Protein AF-A0A3D2SJH2-F1 (afdb_monomer_lite)

Foldseek 3Di:
DDPVVVVVVVVVVVLVVQLVVLVCCVDPVSLVVVVVVVVCVDPVVVVVVLVVVCVVPDPVCVVVSVVCVVVVVVVVV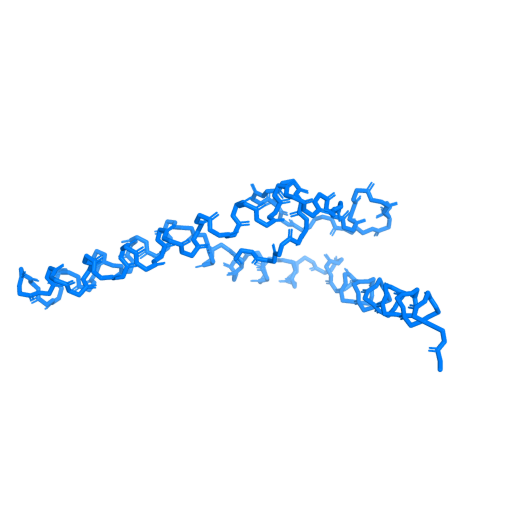VQVVQQVVVVAADSCVVDVSGDDRDDDPDGHPPPDD

pLDDT: mean 89.48, std 4.66, range [62.78, 96.5]

Organism: NCBI:txid108980

Radius of gyration: 18.56 Å; chains: 1; bounding box: 50×24×50 Å

Structure (mmCIF, N/CA/C/O backbone):
data_AF-A0A3D2SJH2-F1
#
_entry.id   AF-A0A3D2SJH2-F1
#
loop_
_atom_site.group_PDB
_atom_site.id
_atom_site.type_symbol
_atom_site.label_atom_id
_atom_site.label_alt_id
_atom_site.label_comp_id
_atom_site.label_asym_id
_atom_site.label_entity_id
_atom_site.label_seq_id
_atom_site.pdbx_PDB_ins_code
_atom_site.Cartn_x
_atom_site.Cartn_y
_atom_site.Cartn_z
_atom_site.occupancy
_atom_site.B_iso_or_equiv
_atom_site.auth_seq_id
_atom_site.auth_comp_id
_atom_site.auth_asym_id
_atom_site.auth_atom_id
_atom_site.pdbx_PDB_model_num
ATOM 1 N N . MET A 1 1 ? 30.472 -8.831 -6.753 1.00 62.78 1 MET A N 1
ATOM 2 C CA . MET A 1 1 ? 29.409 -8.397 -7.692 1.00 62.78 1 MET A CA 1
ATOM 3 C C . MET A 1 1 ? 29.174 -6.905 -7.479 1.00 62.78 1 MET A C 1
ATOM 5 O O . MET A 1 1 ? 28.999 -6.509 -6.337 1.00 62.78 1 MET A O 1
ATOM 9 N N . ASN A 1 2 ? 29.255 -6.065 -8.517 1.00 86.94 2 ASN A N 1
ATOM 10 C CA . ASN A 1 2 ? 29.074 -4.613 -8.370 1.00 86.94 2 ASN A CA 1
ATOM 11 C C . ASN A 1 2 ? 27.621 -4.308 -7.952 1.00 86.94 2 ASN A C 1
ATOM 13 O O . ASN A 1 2 ? 26.692 -4.788 -8.604 1.00 86.94 2 ASN A O 1
ATOM 17 N N . PHE A 1 3 ? 27.420 -3.521 -6.890 1.00 89.31 3 PHE A N 1
ATOM 18 C CA . PHE A 1 3 ? 26.096 -3.140 -6.375 1.00 89.31 3 PHE A CA 1
ATOM 19 C C . PHE A 1 3 ? 25.172 -2.576 -7.462 1.00 89.31 3 PHE A C 1
ATOM 21 O O . PHE A 1 3 ? 23.973 -2.858 -7.468 1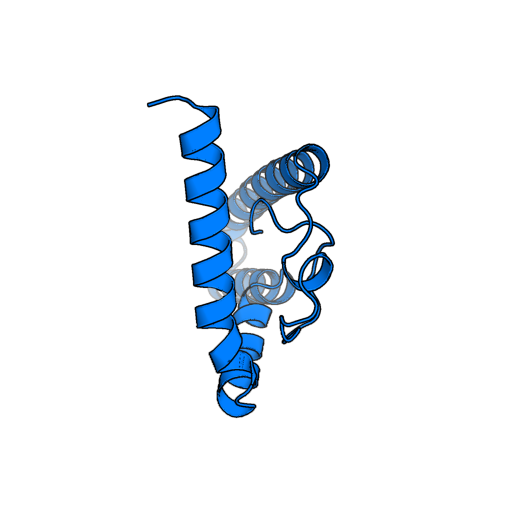.00 89.31 3 PHE A O 1
ATOM 28 N N . LYS A 1 4 ? 25.730 -1.838 -8.431 1.00 89.69 4 LYS A N 1
ATOM 29 C CA . LYS A 1 4 ? 24.973 -1.320 -9.580 1.00 89.69 4 LYS A CA 1
ATOM 30 C C . LYS A 1 4 ? 24.369 -2.444 -10.427 1.00 89.69 4 LYS A C 1
ATOM 32 O O . LYS A 1 4 ? 23.187 -2.397 -10.751 1.00 89.69 4 LYS A O 1
ATOM 37 N N . ASN A 1 5 ? 25.146 -3.487 -10.714 1.00 92.94 5 ASN A N 1
ATOM 38 C CA . ASN A 1 5 ? 24.692 -4.625 -11.517 1.00 92.94 5 ASN A CA 1
ATOM 39 C C . ASN A 1 5 ? 23.646 -5.456 -10.768 1.00 92.94 5 ASN A C 1
ATOM 41 O O . ASN A 1 5 ? 22.690 -5.928 -11.377 1.00 92.94 5 ASN A O 1
ATOM 45 N N . ALA A 1 6 ? 23.802 -5.609 -9.450 1.00 92.38 6 ALA A N 1
ATOM 46 C CA . ALA A 1 6 ? 22.810 -6.283 -8.617 1.00 92.38 6 ALA A CA 1
ATOM 47 C C . ALA A 1 6 ? 21.464 -5.541 -8.645 1.00 92.38 6 ALA A C 1
ATOM 49 O O . ALA A 1 6 ? 20.430 -6.155 -8.894 1.00 92.38 6 ALA A O 1
ATOM 50 N N . LYS A 1 7 ? 21.489 -4.211 -8.474 1.00 91.38 7 LYS A N 1
ATOM 51 C CA . LYS A 1 7 ? 20.289 -3.367 -8.525 1.00 91.38 7 LYS A CA 1
ATOM 52 C C . LYS A 1 7 ? 19.555 -3.492 -9.861 1.00 91.38 7 LYS A C 1
ATOM 54 O O . LYS A 1 7 ? 18.345 -3.682 -9.859 1.00 91.38 7 LYS A O 1
ATOM 59 N N . ILE A 1 8 ? 20.277 -3.400 -10.979 1.00 92.12 8 ILE A N 1
ATOM 60 C CA . ILE A 1 8 ? 19.682 -3.519 -12.319 1.00 92.12 8 ILE A CA 1
ATOM 61 C C . ILE A 1 8 ? 19.020 -4.889 -12.484 1.00 92.12 8 ILE A C 1
ATOM 63 O O . ILE A 1 8 ? 17.846 -4.958 -12.823 1.00 92.12 8 ILE A O 1
ATOM 67 N N . ARG A 1 9 ? 19.725 -5.975 -12.137 1.00 93.31 9 ARG A N 1
ATOM 68 C CA . ARG A 1 9 ? 19.177 -7.336 -12.253 1.00 93.31 9 ARG A CA 1
ATOM 69 C C . ARG A 1 9 ? 17.910 -7.549 -11.428 1.00 93.31 9 ARG A C 1
ATOM 71 O O . ARG A 1 9 ? 16.999 -8.223 -11.896 1.00 93.31 9 ARG A O 1
ATOM 78 N N . ILE A 1 10 ? 17.851 -6.995 -10.217 1.00 92.81 10 ILE A N 1
ATOM 79 C CA . ILE A 1 10 ? 16.663 -7.097 -9.359 1.00 92.81 10 ILE A CA 1
ATOM 80 C C . ILE A 1 10 ? 15.485 -6.339 -9.980 1.00 92.81 10 ILE A C 1
ATOM 82 O O . ILE A 1 10 ? 14.380 -6.871 -10.016 1.00 92.81 10 ILE A O 1
ATOM 86 N N . LEU A 1 11 ? 15.714 -5.128 -10.499 1.00 91.50 11 LEU A N 1
ATOM 87 C CA . LEU A 1 11 ? 14.668 -4.340 -11.159 1.00 91.50 11 LEU A CA 1
ATOM 88 C C . LEU A 1 11 ? 14.164 -5.012 -12.443 1.00 91.50 11 LEU A C 1
ATOM 90 O O . LEU A 1 11 ? 12.959 -5.028 -12.683 1.00 91.50 11 LEU A O 1
ATOM 94 N N . ASP A 1 12 ? 15.061 -5.609 -13.227 1.00 91.81 12 ASP A N 1
ATOM 95 C CA . ASP A 1 12 ? 14.689 -6.361 -14.428 1.00 91.81 12 ASP A CA 1
ATOM 96 C C . ASP A 1 12 ? 13.871 -7.609 -14.084 1.00 91.81 12 ASP A C 1
ATOM 98 O O . ASP A 1 12 ? 12.918 -7.941 -14.789 1.00 91.81 12 ASP A O 1
ATOM 102 N N . LEU A 1 13 ? 14.229 -8.312 -13.006 1.00 93.94 13 LEU A N 1
ATOM 103 C CA . LEU A 1 13 ? 13.479 -9.475 -12.539 1.00 93.94 13 LEU A CA 1
ATOM 104 C C . LEU A 1 13 ? 12.080 -9.077 -12.050 1.00 93.94 13 LEU A C 1
ATOM 106 O O . LEU A 1 13 ? 11.106 -9.733 -12.416 1.00 93.94 13 LEU A O 1
ATOM 110 N N . ASP A 1 14 ? 11.979 -7.986 -11.286 1.00 92.81 14 ASP A N 1
ATOM 111 C CA . ASP A 1 14 ? 10.705 -7.419 -10.827 1.00 92.81 14 ASP A CA 1
ATOM 112 C C . ASP A 1 14 ? 9.810 -7.031 -12.015 1.00 92.81 14 ASP A C 1
ATOM 114 O O . ASP A 1 14 ? 8.636 -7.402 -12.066 1.00 92.81 14 ASP A O 1
ATOM 118 N N . LEU A 1 15 ? 10.376 -6.374 -13.035 1.00 91.50 15 LEU A N 1
ATOM 119 C CA . LEU A 1 15 ? 9.647 -6.023 -14.254 1.00 91.50 15 LEU A CA 1
ATOM 120 C C . LEU A 1 15 ? 9.183 -7.264 -15.031 1.00 91.50 15 LEU A C 1
ATOM 122 O O . LEU A 1 15 ? 8.024 -7.329 -15.440 1.00 91.50 15 LEU A O 1
ATOM 126 N N . LYS A 1 16 ? 10.054 -8.262 -15.223 1.00 93.38 16 LYS A N 1
ATOM 127 C CA . LYS A 1 16 ? 9.695 -9.512 -15.915 1.00 93.38 16 LYS A CA 1
ATOM 128 C C . LYS A 1 16 ? 8.571 -10.252 -15.196 1.00 93.38 16 LYS A C 1
ATOM 130 O O . LYS A 1 16 ? 7.622 -10.686 -15.846 1.00 93.38 16 LYS A O 1
ATOM 135 N N . GLY A 1 17 ? 8.654 -10.356 -13.869 1.00 93.69 17 GLY A N 1
ATOM 136 C CA . GLY A 1 17 ? 7.595 -10.940 -13.048 1.00 93.69 17 GLY A CA 1
ATOM 137 C C . GLY A 1 17 ? 6.285 -10.162 -13.170 1.00 93.69 17 GLY A C 1
ATOM 138 O O . GLY A 1 17 ? 5.232 -10.764 -13.381 1.00 93.69 17 GLY A O 1
ATOM 139 N N . CYS A 1 18 ? 6.351 -8.828 -13.125 1.00 93.06 18 CYS A N 1
ATOM 140 C CA . CYS A 1 18 ? 5.189 -7.960 -13.302 1.00 93.06 18 CYS A CA 1
ATOM 141 C C . CYS A 1 18 ? 4.505 -8.180 -14.658 1.00 93.06 18 CYS A C 1
ATOM 143 O O . CYS A 1 18 ? 3.292 -8.367 -14.691 1.00 93.06 18 CYS A O 1
ATOM 145 N N . LEU A 1 19 ? 5.261 -8.215 -15.759 1.00 92.88 19 LEU A N 1
ATOM 146 C CA . LEU A 1 19 ? 4.712 -8.442 -17.100 1.00 92.88 19 LEU A CA 1
ATOM 147 C C . LEU A 1 19 ? 4.093 -9.837 -17.241 1.00 92.88 19 LEU A C 1
ATOM 149 O O . LEU A 1 19 ? 2.990 -9.966 -17.770 1.00 92.88 19 LEU A O 1
ATOM 153 N N . TYR A 1 20 ? 4.769 -10.867 -16.727 1.00 94.19 20 TYR A N 1
ATOM 154 C CA . TYR A 1 20 ? 4.259 -12.237 -16.752 1.00 94.19 20 TYR A CA 1
ATOM 155 C C . TYR A 1 20 ? 2.928 -12.362 -16.001 1.00 94.19 20 TYR A C 1
ATOM 157 O O . TYR A 1 20 ? 1.960 -12.896 -16.536 1.00 94.19 20 TYR A O 1
ATOM 165 N N . LEU A 1 21 ? 2.849 -11.819 -14.783 1.00 92.62 21 LEU A N 1
ATOM 166 C CA . LEU A 1 21 ? 1.619 -11.862 -13.992 1.00 92.62 21 LEU A CA 1
ATOM 167 C C . LEU A 1 21 ? 0.521 -10.965 -14.578 1.00 92.62 21 LEU A C 1
ATOM 169 O O . LEU A 1 21 ? -0.653 -11.329 -14.552 1.00 92.62 21 LEU A O 1
ATOM 173 N N . ASN A 1 22 ? 0.884 -9.812 -15.143 1.00 93.31 22 ASN A N 1
ATOM 174 C CA . ASN A 1 22 ? -0.079 -8.907 -15.763 1.00 93.31 22 ASN A CA 1
ATOM 175 C C . ASN A 1 22 ? -0.726 -9.506 -17.019 1.00 93.31 22 ASN A C 1
ATOM 177 O O . ASN A 1 22 ? -1.858 -9.150 -17.331 1.00 93.31 22 ASN A O 1
ATOM 181 N N . HIS A 1 23 ? -0.080 -10.469 -17.683 1.00 90.81 23 HIS A N 1
ATOM 182 C CA . HIS A 1 23 ? -0.688 -11.181 -18.804 1.00 90.81 23 HIS A CA 1
ATOM 183 C C . HIS A 1 23 ? -2.028 -11.840 -18.424 1.00 90.81 23 HIS A C 1
ATOM 185 O O . HIS A 1 23 ? -2.985 -11.803 -19.199 1.00 90.81 23 HIS A O 1
ATOM 191 N N . PHE A 1 24 ? -2.153 -12.359 -17.197 1.00 89.88 24 PHE A N 1
ATOM 192 C CA . PHE A 1 24 ? -3.408 -12.946 -16.715 1.00 89.88 24 PHE A CA 1
ATOM 193 C C . PHE A 1 24 ? -4.537 -11.916 -16.560 1.00 89.88 24 PHE A C 1
ATOM 195 O O . PHE A 1 24 ? -5.711 -12.283 -16.640 1.00 89.88 24 PHE A O 1
ATOM 202 N N . SER A 1 25 ? -4.210 -10.629 -16.409 1.00 89.00 25 SER A N 1
ATOM 203 C CA . SER A 1 25 ? -5.189 -9.539 -16.312 1.00 89.00 25 SER A CA 1
ATOM 204 C C . SER A 1 25 ? -5.954 -9.287 -17.615 1.00 89.00 25 SER A C 1
ATOM 206 O O . SER A 1 25 ? -6.982 -8.616 -17.581 1.00 89.00 25 SER A O 1
ATOM 208 N N . HIS A 1 26 ? -5.516 -9.841 -18.753 1.00 88.94 26 HIS A N 1
ATOM 209 C CA . HIS A 1 26 ? -6.311 -9.822 -19.987 1.00 88.94 26 HIS A CA 1
ATOM 210 C C . HIS A 1 26 ? -7.593 -10.660 -19.875 1.00 88.94 26 HIS A C 1
ATOM 212 O O . HIS A 1 26 ? -8.574 -10.395 -20.572 1.00 88.94 26 HIS A O 1
ATOM 218 N N . SER A 1 27 ? -7.618 -11.662 -18.990 1.00 92.62 27 SER A N 1
ATOM 219 C CA . SER A 1 27 ? -8.829 -12.429 -18.715 1.00 92.62 27 SER A CA 1
ATOM 220 C C . SER A 1 27 ? -9.729 -11.670 -17.748 1.00 92.62 27 SER A C 1
ATOM 222 O O . SER A 1 27 ? -9.393 -11.478 -16.579 1.00 92.62 27 SER A O 1
ATOM 224 N N . GLN A 1 28 ? -10.931 -11.315 -18.211 1.00 89.38 28 GLN A N 1
ATOM 225 C CA . GLN A 1 28 ? -11.911 -10.589 -17.401 1.00 89.38 28 GLN A CA 1
ATOM 226 C C . GLN A 1 28 ? -12.237 -11.311 -16.089 1.00 89.38 28 GLN A C 1
ATOM 228 O O . GLN A 1 28 ? -12.347 -10.670 -15.050 1.00 89.38 28 GLN A O 1
ATOM 233 N N . ARG A 1 29 ? -12.347 -12.645 -16.089 1.00 92.56 29 ARG A N 1
ATOM 234 C CA . ARG A 1 29 ? -12.645 -13.410 -14.863 1.00 92.56 29 ARG A CA 1
ATOM 235 C C . ARG A 1 29 ? -11.546 -13.255 -13.813 1.00 92.56 29 ARG A C 1
ATOM 237 O O . ARG A 1 29 ? -11.845 -13.043 -12.642 1.00 92.56 29 ARG A O 1
ATOM 244 N N . ILE A 1 30 ? -10.289 -13.323 -14.248 1.00 91.56 30 ILE A N 1
ATOM 245 C CA . ILE A 1 30 ? -9.125 -13.186 -13.370 1.00 91.56 30 ILE A CA 1
ATOM 246 C C . ILE A 1 30 ? -9.041 -11.751 -12.840 1.00 91.56 30 ILE A C 1
ATOM 248 O O . ILE A 1 30 ? -8.891 -11.550 -11.635 1.00 91.56 30 ILE A O 1
ATOM 252 N N . ALA A 1 31 ? -9.224 -10.757 -13.712 1.00 89.69 31 ALA A N 1
ATOM 253 C CA . ALA A 1 31 ? -9.225 -9.349 -13.326 1.00 89.69 31 ALA A CA 1
ATOM 254 C C . ALA A 1 31 ? -10.307 -9.033 -12.275 1.00 89.69 31 ALA A C 1
ATOM 256 O O . ALA A 1 31 ? -10.011 -8.391 -11.269 1.00 89.69 31 ALA A O 1
ATOM 257 N N . HIS A 1 32 ? -11.538 -9.526 -12.456 1.00 90.50 32 HIS A N 1
ATOM 258 C CA . HIS A 1 32 ? -12.624 -9.323 -11.489 1.00 90.50 32 HIS A CA 1
ATOM 259 C C . HIS A 1 32 ? -12.356 -10.012 -10.148 1.00 90.50 32 HIS A C 1
ATOM 261 O O . HIS A 1 32 ? -12.593 -9.413 -9.100 1.00 90.50 32 HIS A O 1
ATOM 267 N N . PHE A 1 33 ? -11.832 -11.239 -10.168 1.00 92.31 33 PHE A N 1
ATOM 268 C CA . PHE A 1 33 ? -11.466 -11.964 -8.951 1.00 92.31 33 PHE A CA 1
ATOM 269 C C . PHE A 1 33 ? -10.435 -11.187 -8.121 1.00 92.31 33 PHE A C 1
ATOM 271 O O . PHE A 1 33 ? -10.677 -10.892 -6.949 1.00 92.31 33 PHE A O 1
ATOM 278 N N . PHE A 1 34 ? -9.327 -10.772 -8.743 1.00 91.31 34 PHE A N 1
ATOM 279 C CA . PHE A 1 34 ? -8.300 -9.998 -8.046 1.00 91.31 34 PHE A CA 1
ATOM 280 C C . PHE A 1 34 ? -8.785 -8.608 -7.638 1.00 91.31 34 PHE A C 1
ATOM 282 O O . PHE A 1 34 ? -8.425 -8.151 -6.561 1.00 91.31 34 PHE A O 1
ATOM 289 N N . LYS A 1 35 ? -9.655 -7.965 -8.423 1.00 90.12 35 LYS A N 1
ATOM 290 C CA . LYS A 1 35 ? -10.284 -6.690 -8.050 1.00 90.12 35 LYS A CA 1
ATOM 291 C C . LYS A 1 35 ? -11.087 -6.796 -6.754 1.00 90.12 35 LYS A C 1
ATOM 293 O O . LYS A 1 35 ? -10.983 -5.909 -5.910 1.00 90.12 35 LYS A O 1
ATOM 298 N N . ILE A 1 36 ? -11.873 -7.861 -6.582 1.00 90.69 36 ILE A N 1
ATOM 299 C CA . ILE A 1 36 ? -12.633 -8.088 -5.343 1.00 90.69 36 ILE A CA 1
ATOM 300 C C . ILE A 1 36 ? -11.670 -8.256 -4.167 1.00 90.69 36 ILE A C 1
ATOM 302 O O . ILE A 1 36 ? -11.834 -7.584 -3.154 1.00 90.69 36 ILE A O 1
ATOM 306 N N . ILE A 1 37 ? -10.631 -9.080 -4.326 1.00 90.88 37 ILE A N 1
ATOM 307 C CA . ILE A 1 37 ? -9.619 -9.297 -3.282 1.00 90.88 37 ILE A CA 1
ATOM 308 C C . ILE A 1 37 ? -8.896 -7.993 -2.933 1.00 90.88 37 ILE A C 1
ATOM 310 O O . ILE A 1 37 ? -8.734 -7.685 -1.757 1.00 90.88 37 ILE A O 1
ATOM 314 N N . SER A 1 38 ? -8.498 -7.198 -3.930 1.00 88.62 38 SER A N 1
ATOM 315 C CA . SER A 1 38 ? -7.834 -5.911 -3.705 1.00 88.62 38 SER A CA 1
ATOM 316 C C . SER A 1 38 ? -8.703 -4.949 -2.898 1.00 88.62 38 SER A C 1
ATOM 318 O O . SER A 1 38 ? -8.182 -4.286 -2.009 1.00 88.62 38 SER A O 1
ATOM 320 N N . ARG A 1 39 ? -10.021 -4.925 -3.136 1.00 87.06 39 ARG A N 1
ATOM 321 C CA . ARG A 1 39 ? -10.959 -4.088 -2.369 1.00 87.06 39 ARG A CA 1
ATOM 322 C C . ARG A 1 39 ? -11.120 -4.517 -0.913 1.00 87.06 39 ARG A C 1
ATOM 324 O O . ARG A 1 39 ? -11.439 -3.684 -0.074 1.00 87.06 39 ARG A O 1
ATOM 331 N N . LEU A 1 40 ? -10.875 -5.787 -0.583 1.00 89.12 40 LEU A N 1
ATOM 332 C CA . LEU A 1 40 ? -10.814 -6.228 0.818 1.00 89.12 40 LEU A CA 1
ATOM 333 C C . LEU A 1 40 ? -9.582 -5.659 1.541 1.00 89.12 40 LEU A C 1
ATOM 335 O O . LEU A 1 40 ? -9.565 -5.588 2.763 1.00 89.12 40 LEU A O 1
ATOM 339 N N . GLY A 1 41 ? -8.561 -5.224 0.799 1.00 85.06 41 GLY A N 1
ATOM 340 C CA . GLY A 1 41 ? -7.428 -4.486 1.350 1.00 85.06 41 GLY A CA 1
ATOM 341 C C . GLY A 1 41 ? -7.739 -3.019 1.665 1.00 85.06 41 GLY A C 1
ATOM 342 O O . GLY A 1 41 ? -6.973 -2.394 2.397 1.00 85.06 41 GLY A O 1
ATOM 343 N N . ASP A 1 42 ? -8.845 -2.465 1.156 1.00 86.12 42 ASP A N 1
ATOM 344 C CA . ASP A 1 42 ? -9.192 -1.059 1.362 1.00 86.12 42 ASP A CA 1
ATOM 345 C C . ASP A 1 42 ? -9.570 -0.782 2.823 1.00 86.12 42 ASP A C 1
ATOM 347 O O . ASP A 1 42 ? -10.177 -1.603 3.513 1.00 86.12 42 ASP A O 1
ATOM 351 N N . GLY A 1 43 ? -9.284 0.438 3.290 1.00 83.88 43 GLY A N 1
ATOM 352 C CA . GLY A 1 43 ? -9.511 0.829 4.686 1.00 83.88 43 GLY A CA 1
ATOM 353 C C . GLY A 1 43 ? -10.948 0.615 5.176 1.00 83.88 43 GLY A C 1
ATOM 354 O O . GLY A 1 43 ? -11.150 0.259 6.335 1.00 83.88 43 GLY A O 1
ATOM 355 N N . LEU A 1 44 ? -11.951 0.765 4.300 1.00 87.69 44 LEU A N 1
ATOM 356 C CA . LEU A 1 44 ? -13.359 0.579 4.665 1.00 87.69 44 LEU A CA 1
ATOM 357 C C . LEU A 1 44 ? -13.643 -0.836 5.185 1.00 87.69 44 LEU A C 1
ATOM 359 O O . LEU A 1 44 ? -14.351 -0.978 6.180 1.00 87.69 44 LEU A O 1
ATOM 363 N N . PHE A 1 45 ? -13.079 -1.866 4.547 1.00 90.75 45 PHE A N 1
ATOM 364 C CA . PHE A 1 45 ? -13.269 -3.253 4.972 1.00 90.75 45 PHE A CA 1
ATOM 365 C C . PHE A 1 45 ? -12.775 -3.456 6.410 1.00 90.75 45 PHE A C 1
ATOM 367 O O . PHE A 1 45 ? -13.492 -4.004 7.248 1.00 90.75 45 PHE A O 1
ATOM 374 N N . TRP A 1 46 ? -11.598 -2.917 6.728 1.00 90.88 46 TRP A N 1
ATOM 375 C CA . TRP A 1 46 ? -11.009 -3.009 8.062 1.00 90.88 46 TRP A CA 1
ATOM 376 C C . TRP A 1 46 ? -11.804 -2.248 9.127 1.00 90.88 46 TRP A C 1
ATOM 378 O O . TRP A 1 46 ? -11.972 -2.758 10.235 1.00 90.88 46 TRP A O 1
ATOM 388 N N . TYR A 1 47 ? -12.356 -1.072 8.808 1.00 90.44 47 TYR A N 1
ATOM 389 C CA . TYR A 1 47 ? -13.243 -0.357 9.735 1.00 90.44 47 TYR A CA 1
ATOM 390 C C . TYR A 1 47 ? -14.539 -1.129 10.008 1.00 90.44 47 TYR A C 1
ATOM 392 O O . TYR A 1 47 ? -14.975 -1.195 11.158 1.00 90.44 47 TYR A O 1
ATOM 400 N N . VAL A 1 48 ? -15.125 -1.760 8.984 1.00 93.50 48 VAL A N 1
ATOM 401 C CA . VAL A 1 48 ? -16.301 -2.628 9.151 1.00 93.50 48 VAL A CA 1
ATOM 402 C C . VAL A 1 48 ? -15.963 -3.838 10.025 1.00 93.50 48 VAL A C 1
ATOM 404 O O . VAL A 1 48 ? -16.727 -4.152 10.937 1.00 93.50 48 VAL A O 1
ATOM 407 N N . MET A 1 49 ? -14.806 -4.476 9.818 1.00 92.94 49 MET A N 1
ATOM 408 C CA . MET A 1 49 ? -14.352 -5.580 10.672 1.00 92.94 49 MET A CA 1
ATOM 409 C C . MET A 1 49 ? -14.176 -5.148 12.132 1.00 92.94 49 MET A C 1
ATOM 411 O O . MET A 1 49 ? -14.672 -5.826 13.029 1.00 92.94 49 MET A O 1
ATOM 415 N N . LEU A 1 50 ? -13.519 -4.010 12.383 1.00 92.06 50 LEU A N 1
ATOM 416 C CA . LEU A 1 50 ? -13.357 -3.471 13.738 1.00 92.06 50 LEU A CA 1
ATOM 417 C C . LEU A 1 50 ? -14.712 -3.188 14.399 1.00 92.06 50 LEU A C 1
ATOM 419 O O . LEU A 1 50 ? -14.902 -3.516 15.570 1.00 92.06 50 LEU A O 1
ATOM 423 N N . PHE A 1 51 ? -15.668 -2.640 13.647 1.00 91.19 51 PHE A N 1
ATOM 424 C CA . PHE A 1 51 ? -17.022 -2.391 14.138 1.00 91.19 51 PHE A CA 1
ATOM 425 C C . PHE A 1 51 ? -17.776 -3.690 14.469 1.00 91.19 51 PHE A C 1
ATOM 427 O O . PHE A 1 51 ? -18.396 -3.783 15.526 1.00 91.19 51 PHE A O 1
ATOM 434 N N . MET A 1 52 ? -17.677 -4.725 13.628 1.00 93.69 52 MET A N 1
ATOM 435 C CA . MET A 1 52 ? -18.271 -6.043 13.906 1.00 93.69 52 MET A CA 1
ATOM 436 C C . MET A 1 52 ? -17.664 -6.708 15.150 1.00 93.69 52 MET A C 1
ATOM 438 O O . MET A 1 52 ? -18.382 -7.300 15.960 1.00 93.69 52 MET A O 1
ATOM 442 N N . VAL A 1 53 ? -16.348 -6.586 15.343 1.00 91.56 53 VAL A N 1
ATOM 443 C CA . VAL A 1 53 ? -15.676 -7.087 16.553 1.00 91.56 53 VAL A CA 1
ATOM 444 C C . VAL A 1 53 ? -16.158 -6.326 17.787 1.00 91.56 53 VAL A C 1
ATOM 446 O O . VAL A 1 53 ? -16.473 -6.941 18.803 1.00 91.56 53 VAL A O 1
ATOM 449 N N . TRP A 1 54 ? -16.303 -5.005 17.689 1.00 90.56 54 TRP A N 1
ATOM 450 C CA . TRP A 1 54 ? -16.836 -4.194 18.779 1.00 90.56 54 TRP A CA 1
ATOM 451 C C . TRP A 1 54 ? -18.277 -4.571 19.149 1.00 90.56 54 TRP A C 1
ATOM 453 O O . TRP A 1 54 ? -18.579 -4.711 20.331 1.00 90.56 54 TRP A O 1
ATOM 463 N N . LEU A 1 55 ? -19.149 -4.809 18.161 1.00 91.62 55 LEU A N 1
ATOM 464 C CA . LEU A 1 55 ? -20.524 -5.260 18.407 1.00 91.62 55 LEU A CA 1
ATOM 465 C C . LEU A 1 55 ? -20.590 -6.628 19.098 1.00 91.62 55 LEU A C 1
ATOM 467 O O . LEU A 1 55 ? -21.489 -6.854 19.902 1.00 91.62 55 LEU A O 1
ATOM 471 N N . SER A 1 56 ? -19.656 -7.536 18.798 1.00 91.56 56 SER A N 1
ATOM 472 C CA . SER A 1 56 ? -19.653 -8.884 19.385 1.00 91.56 56 SER A CA 1
ATOM 473 C C . SER A 1 56 ? -19.035 -8.949 20.785 1.00 91.56 56 SER A C 1
ATOM 475 O O . SER A 1 56 ? -19.488 -9.745 21.601 1.00 91.56 56 SER A O 1
ATOM 477 N N . GLN A 1 57 ? -18.028 -8.120 21.081 1.00 89.00 57 GLN A N 1
ATOM 478 C CA . GLN A 1 57 ? -17.294 -8.144 22.359 1.00 89.00 57 GLN A CA 1
ATOM 479 C C . GLN A 1 57 ? -17.711 -7.028 23.336 1.00 89.00 57 GLN A C 1
ATOM 481 O O . GLN A 1 57 ? -17.415 -7.093 24.530 1.00 89.00 57 GLN A O 1
ATOM 486 N N . GLY A 1 58 ? -18.402 -5.995 22.851 1.00 84.88 58 GLY A N 1
ATOM 487 C CA . GLY A 1 58 ? -18.869 -4.865 23.649 1.00 84.88 58 GLY A CA 1
ATOM 488 C C . GLY A 1 58 ? -17.762 -3.899 24.094 1.00 84.88 58 GLY A C 1
ATOM 489 O O . GLY A 1 58 ? -16.631 -3.902 23.601 1.00 84.88 58 GLY A O 1
ATOM 490 N N . LEU A 1 59 ? -18.101 -3.033 25.056 1.00 79.50 59 LEU A N 1
ATOM 491 C CA . LEU A 1 59 ? -17.256 -1.914 25.504 1.00 79.50 59 LEU A CA 1
ATOM 492 C C . LEU A 1 59 ? -15.915 -2.344 26.121 1.00 79.50 59 LEU A C 1
ATOM 494 O O . LEU A 1 59 ? -14.943 -1.593 26.044 1.00 79.50 59 LEU A O 1
ATOM 498 N N . PHE A 1 60 ? -15.832 -3.556 26.677 1.00 82.00 60 PHE A N 1
ATOM 499 C CA . PHE A 1 60 ? -14.599 -4.089 27.268 1.00 82.00 60 PHE A CA 1
ATOM 500 C C . PHE A 1 60 ? -13.473 -4.289 26.245 1.00 82.00 60 PHE A C 1
ATOM 502 O O . PHE A 1 60 ? -12.307 -4.325 26.631 1.00 82.00 60 PHE A O 1
ATOM 509 N N . TYR A 1 61 ? -13.799 -4.356 24.950 1.00 87.50 61 TYR A N 1
ATOM 510 C CA . TYR A 1 61 ? -12.820 -4.498 23.870 1.00 87.50 61 TYR A CA 1
ATOM 511 C C . TYR A 1 61 ? -12.249 -3.158 23.365 1.00 87.50 61 TYR A C 1
ATOM 513 O O . TYR A 1 61 ? -11.459 -3.111 22.417 1.00 87.50 61 TYR A O 1
ATOM 521 N N . GLY A 1 62 ? -12.651 -2.038 23.977 1.00 86.06 62 GLY A N 1
ATOM 522 C CA . GLY A 1 62 ? -12.252 -0.700 23.541 1.00 86.06 62 GLY A CA 1
ATOM 523 C C . GLY A 1 62 ? -10.738 -0.472 23.569 1.00 86.06 62 GLY A C 1
ATOM 524 O O . GLY A 1 62 ? -10.197 0.138 22.649 1.00 86.06 62 GLY A O 1
ATOM 525 N N . LEU A 1 63 ? -10.031 -1.010 24.570 1.00 89.81 63 LEU A N 1
ATOM 526 C CA . LEU A 1 63 ? -8.573 -0.864 24.678 1.00 89.81 63 LEU A CA 1
ATOM 527 C C . LEU A 1 63 ? -7.834 -1.552 23.521 1.00 89.81 63 LEU A C 1
ATOM 529 O O . LEU A 1 63 ? -6.876 -0.996 22.984 1.00 89.81 63 LEU A O 1
ATOM 533 N N . GLN A 1 64 ? -8.297 -2.726 23.094 1.00 91.75 64 GLN A N 1
ATOM 534 C CA . GLN A 1 64 ? -7.729 -3.479 21.974 1.00 91.75 64 GLN A CA 1
ATOM 535 C C . GLN A 1 64 ? -7.972 -2.752 20.648 1.00 91.75 64 GLN A C 1
ATOM 537 O O . GLN A 1 64 ? -7.073 -2.679 19.811 1.00 91.75 64 GLN A O 1
ATOM 542 N N . ILE A 1 65 ? -9.155 -2.157 20.475 1.00 90.94 65 ILE A N 1
ATOM 543 C CA . ILE A 1 65 ? -9.461 -1.329 19.301 1.00 90.94 65 ILE A CA 1
ATOM 544 C C . ILE A 1 65 ? -8.548 -0.104 19.263 1.00 90.94 65 ILE A C 1
ATOM 546 O O . ILE A 1 65 ? -7.970 0.183 18.219 1.00 90.94 65 ILE A O 1
ATOM 550 N N . ILE A 1 66 ? -8.355 0.586 20.392 1.00 92.19 66 ILE A N 1
ATOM 551 C CA . ILE A 1 66 ? -7.434 1.730 20.478 1.00 92.19 66 ILE A CA 1
ATOM 552 C C . ILE A 1 66 ? -6.009 1.302 20.121 1.00 92.19 66 ILE A C 1
ATOM 554 O O . ILE A 1 66 ? -5.351 1.979 19.333 1.00 92.19 66 ILE A O 1
ATOM 558 N N . TYR A 1 67 ? -5.543 0.165 20.641 1.00 93.69 67 TYR A N 1
ATOM 559 C CA . TYR A 1 67 ? -4.227 -0.374 20.306 1.00 93.69 67 TYR A CA 1
ATOM 560 C C . TYR A 1 67 ? -4.073 -0.625 18.797 1.00 93.69 67 TYR A C 1
ATOM 562 O O . TYR A 1 67 ? -3.089 -0.184 18.200 1.00 93.69 67 TYR A O 1
ATOM 570 N N . LEU A 1 68 ? -5.062 -1.263 18.160 1.00 94.06 68 LEU A N 1
ATOM 571 C CA . LEU A 1 68 ? -5.061 -1.506 16.713 1.00 94.06 68 LEU A CA 1
ATOM 572 C C . LEU A 1 68 ? -5.108 -0.206 15.907 1.00 94.06 68 LEU A C 1
ATOM 574 O O . LEU A 1 68 ? -4.381 -0.072 14.924 1.00 94.06 68 LEU A O 1
ATOM 578 N N . LEU A 1 69 ? -5.920 0.766 16.327 1.00 92.62 69 LEU A N 1
ATOM 579 C CA . LEU A 1 69 ? -6.012 2.067 15.669 1.00 92.62 69 LEU A CA 1
ATOM 580 C C . LEU A 1 69 ? -4.695 2.839 15.766 1.00 92.62 69 LEU A C 1
ATOM 582 O O . LEU A 1 69 ? -4.250 3.399 14.766 1.00 92.62 69 LEU A O 1
ATOM 586 N N . LEU A 1 70 ? -4.048 2.847 16.933 1.00 96.00 70 LEU A N 1
ATOM 587 C CA . LEU A 1 70 ? -2.752 3.497 17.122 1.00 96.00 70 LEU A CA 1
ATOM 588 C C . LEU A 1 70 ? -1.662 2.799 16.307 1.00 96.00 70 LEU A C 1
ATOM 590 O O . LEU A 1 70 ? -0.966 3.460 15.537 1.00 96.00 70 LEU A O 1
ATOM 594 N N . GLY A 1 71 ? -1.554 1.472 16.408 1.00 95.56 71 GLY A N 1
ATOM 595 C CA . GLY A 1 71 ? -0.585 0.689 15.639 1.00 95.56 71 GLY A CA 1
ATOM 596 C C . GLY A 1 71 ? -0.770 0.857 14.129 1.00 95.56 71 GLY A C 1
ATOM 597 O O . GLY A 1 71 ? 0.189 1.158 13.415 1.00 95.56 71 GLY A O 1
ATOM 598 N N . GLY A 1 72 ? -2.013 0.762 13.648 1.00 93.06 72 GLY A N 1
ATOM 599 C CA . GLY A 1 72 ? -2.365 0.985 12.246 1.00 93.06 72 GLY A CA 1
ATOM 600 C C . GLY A 1 72 ? -2.078 2.415 11.783 1.00 93.06 72 GLY A C 1
ATOM 601 O O . GLY A 1 72 ? -1.562 2.612 10.682 1.00 93.06 72 GLY A O 1
ATOM 602 N N . SER A 1 73 ? -2.325 3.417 12.630 1.00 93.81 73 SER A N 1
ATOM 603 C CA . SER A 1 73 ? -2.029 4.825 12.323 1.00 93.81 73 SER A CA 1
ATOM 604 C C . SER A 1 73 ? -0.528 5.086 12.224 1.00 93.81 73 SER A C 1
ATOM 606 O O . SER A 1 73 ? -0.082 5.734 11.276 1.00 93.81 73 SER A O 1
ATOM 608 N N . VAL A 1 74 ? 0.266 4.547 13.154 1.00 96.50 74 VAL A N 1
ATOM 609 C CA . VAL A 1 74 ? 1.733 4.645 13.117 1.00 96.50 74 VAL A CA 1
ATOM 610 C C . VAL A 1 74 ? 2.281 3.957 11.866 1.00 96.50 74 VAL A C 1
ATOM 612 O O . VAL A 1 74 ? 3.055 4.565 11.124 1.00 96.50 74 VAL A O 1
ATOM 615 N N . GLY A 1 75 ? 1.825 2.734 11.575 1.00 94.31 75 GLY A N 1
ATOM 616 C CA . GLY A 1 75 ? 2.190 2.008 10.357 1.00 94.31 75 GLY A CA 1
ATOM 617 C C . GLY A 1 75 ? 1.832 2.785 9.087 1.00 94.31 75 GLY A C 1
ATOM 618 O O . GLY A 1 75 ? 2.670 2.940 8.199 1.00 94.31 75 GLY A O 1
ATOM 619 N N . THR A 1 76 ? 0.634 3.373 9.039 1.00 92.75 76 THR A N 1
ATOM 620 C CA . THR A 1 76 ? 0.182 4.225 7.926 1.00 92.75 76 THR A CA 1
ATOM 621 C C . THR A 1 76 ? 1.040 5.485 7.784 1.00 92.75 76 TH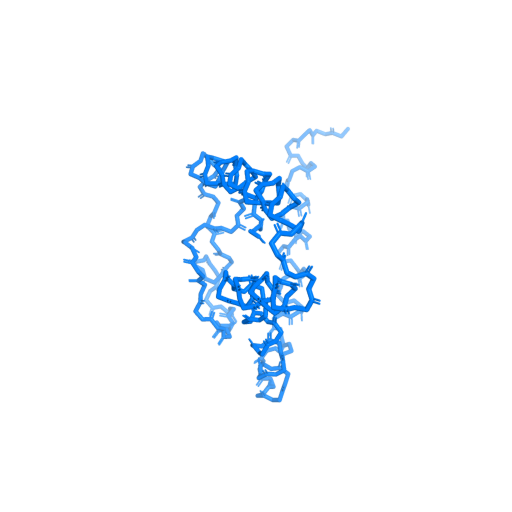R A C 1
ATOM 623 O O . THR A 1 76 ? 1.342 5.910 6.666 1.00 92.75 76 THR A O 1
ATOM 626 N N . GLY A 1 77 ? 1.468 6.088 8.895 1.00 93.94 77 GLY A N 1
ATOM 627 C CA . GLY A 1 77 ? 2.381 7.231 8.893 1.00 93.94 77 GLY A CA 1
ATOM 628 C C . GLY A 1 77 ? 3.732 6.881 8.268 1.00 93.94 77 GLY A C 1
ATOM 629 O O . GLY A 1 77 ? 4.187 7.570 7.352 1.00 93.94 77 GLY A O 1
ATOM 630 N N . ILE A 1 78 ? 4.329 5.763 8.694 1.00 94.44 78 ILE A N 1
ATOM 631 C CA . ILE A 1 78 ? 5.586 5.246 8.130 1.00 94.44 78 ILE A CA 1
ATOM 632 C C . ILE A 1 78 ? 5.410 4.921 6.640 1.00 94.44 78 ILE A C 1
ATOM 634 O O . ILE A 1 78 ? 6.234 5.331 5.820 1.00 94.44 78 ILE A O 1
ATOM 638 N N . TYR A 1 79 ? 4.313 4.251 6.274 1.00 92.69 79 TYR A N 1
ATOM 639 C CA . TYR A 1 79 ? 3.955 3.949 4.888 1.00 92.69 79 TYR A CA 1
ATOM 640 C C . TYR A 1 79 ? 3.942 5.210 4.016 1.00 92.69 79 TYR A C 1
ATOM 642 O O . TYR A 1 79 ? 4.649 5.271 3.005 1.00 92.69 79 TYR A O 1
ATOM 650 N N . LYS A 1 80 ? 3.191 6.241 4.425 1.00 91.25 80 LYS A N 1
ATOM 651 C CA . LYS A 1 80 ? 3.070 7.499 3.672 1.00 91.25 80 LYS A CA 1
ATOM 652 C C . LYS A 1 80 ? 4.413 8.209 3.543 1.00 91.25 80 LYS A C 1
ATOM 654 O O . LYS A 1 80 ? 4.745 8.687 2.457 1.00 91.25 80 LYS A O 1
ATOM 659 N N . PHE A 1 81 ? 5.202 8.234 4.616 1.00 93.19 81 PHE A N 1
ATOM 660 C CA . PHE A 1 81 ? 6.534 8.833 4.608 1.00 93.19 81 PHE A CA 1
ATOM 661 C C . PHE A 1 81 ? 7.467 8.137 3.608 1.00 93.19 81 PHE A C 1
ATOM 663 O O . PHE A 1 81 ? 8.042 8.787 2.730 1.00 93.19 81 PHE A O 1
ATOM 670 N N . LEU A 1 82 ? 7.576 6.808 3.684 1.00 92.88 82 LEU A N 1
ATOM 671 C CA . LEU A 1 82 ? 8.414 6.025 2.772 1.00 92.88 82 LEU A CA 1
ATOM 672 C C . LEU A 1 82 ? 7.941 6.147 1.325 1.00 92.88 82 LEU A C 1
ATOM 674 O O . LEU A 1 82 ? 8.757 6.270 0.406 1.00 92.88 82 LEU A O 1
ATOM 678 N N . LYS A 1 83 ? 6.626 6.154 1.111 1.00 91.81 83 LYS A N 1
ATOM 679 C CA . LYS A 1 83 ? 6.052 6.281 -0.223 1.00 91.81 83 LYS A CA 1
ATOM 680 C C . LYS A 1 83 ? 6.363 7.631 -0.859 1.00 91.81 83 LYS A C 1
ATOM 682 O O . LYS A 1 83 ? 6.778 7.686 -2.017 1.00 91.81 83 LYS A O 1
ATOM 687 N N . HIS A 1 84 ? 6.240 8.709 -0.090 1.00 88.38 84 HIS A N 1
ATOM 688 C CA . HIS A 1 84 ? 6.598 10.042 -0.560 1.00 88.38 84 HIS A CA 1
ATOM 689 C C . HIS A 1 84 ? 8.104 10.187 -0.807 1.00 88.38 84 HIS A C 1
ATOM 691 O O . HIS A 1 84 ? 8.503 10.895 -1.724 1.00 88.38 84 HIS A O 1
ATOM 697 N N . LYS A 1 85 ? 8.955 9.504 -0.029 1.00 90.19 85 LYS A N 1
ATOM 698 C CA . LYS A 1 85 ? 10.412 9.609 -0.187 1.00 90.19 85 LYS A CA 1
ATOM 699 C C . LYS A 1 85 ? 10.964 8.784 -1.348 1.00 90.19 85 LYS A C 1
ATOM 701 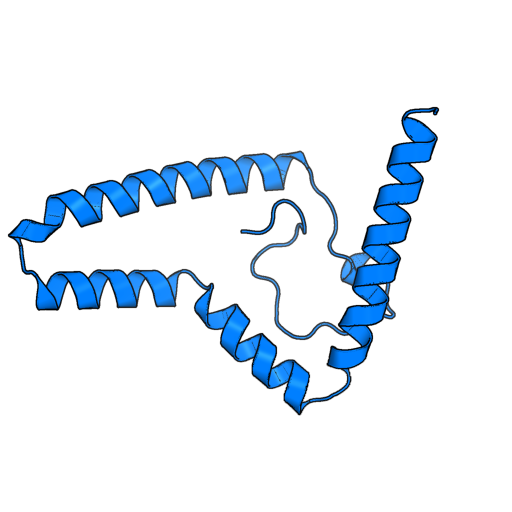O O . LYS A 1 85 ? 11.916 9.214 -1.994 1.00 90.19 85 LYS A O 1
ATOM 706 N N . THR A 1 86 ? 10.412 7.597 -1.585 1.00 88.44 86 THR A N 1
ATOM 707 C CA . THR A 1 86 ? 10.933 6.667 -2.600 1.00 88.44 86 THR A CA 1
ATOM 708 C C . THR A 1 86 ? 10.459 6.988 -4.012 1.00 88.44 86 THR A C 1
ATOM 710 O O . THR A 1 86 ? 11.133 6.577 -4.953 1.00 88.44 86 THR A O 1
ATOM 713 N N . THR A 1 87 ? 9.320 7.686 -4.149 1.00 89.00 87 THR A N 1
ATOM 714 C CA . THR A 1 87 ? 8.751 8.220 -5.406 1.00 89.00 87 THR A CA 1
ATOM 715 C C . THR A 1 87 ? 8.769 7.257 -6.599 1.00 89.00 87 THR A C 1
ATOM 717 O O . THR A 1 87 ? 8.749 7.670 -7.759 1.00 89.00 87 THR A O 1
ATOM 720 N N . ARG A 1 88 ? 8.770 5.945 -6.332 1.00 87.69 88 ARG A N 1
ATOM 721 C CA . ARG A 1 88 ? 8.888 4.920 -7.366 1.00 87.69 88 ARG A CA 1
ATOM 722 C C . ARG A 1 88 ? 7.613 4.920 -8.221 1.00 87.69 88 ARG A C 1
ATOM 724 O O . ARG A 1 88 ? 6.534 4.674 -7.665 1.00 87.69 88 ARG A O 1
ATOM 731 N N . PRO A 1 89 ? 7.697 5.151 -9.545 1.00 89.31 89 PRO A N 1
ATOM 732 C CA . PRO A 1 89 ? 6.523 5.118 -10.409 1.00 89.31 89 PRO A CA 1
ATOM 733 C C . PRO A 1 89 ? 5.913 3.712 -10.447 1.00 89.31 89 PRO A C 1
ATOM 735 O O . PRO A 1 89 ? 6.575 2.705 -10.160 1.00 89.31 89 PRO A O 1
ATOM 738 N N . ARG A 1 90 ? 4.624 3.630 -10.769 1.00 89.94 90 ARG A N 1
ATOM 739 C CA . ARG A 1 90 ? 3.934 2.355 -10.983 1.00 89.94 90 ARG A CA 1
ATOM 740 C C . ARG A 1 90 ? 4.317 1.769 -12.343 1.00 89.94 90 ARG A C 1
ATOM 742 O O . ARG A 1 90 ? 4.515 2.529 -13.286 1.00 89.94 90 ARG A O 1
AT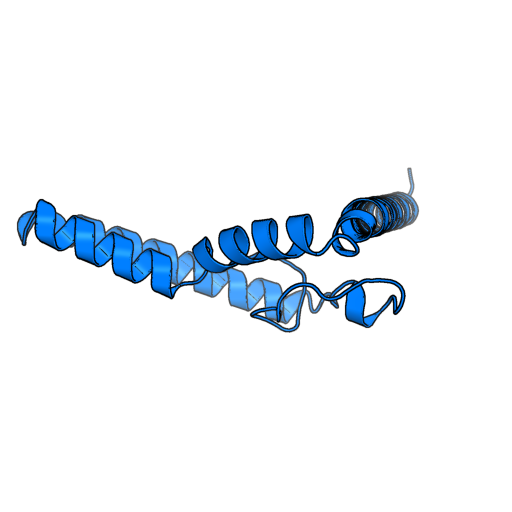OM 749 N N . PRO A 1 91 ? 4.358 0.433 -12.482 1.00 90.12 91 PRO A N 1
ATOM 750 C CA . PRO A 1 91 ? 4.724 -0.206 -13.743 1.00 90.12 91 PRO A CA 1
ATOM 751 C C . PRO A 1 91 ? 3.921 0.300 -14.953 1.00 90.12 91 PRO A C 1
ATOM 753 O O . PRO A 1 91 ? 4.520 0.621 -15.973 1.00 90.12 91 PRO A O 1
ATOM 756 N N . TYR A 1 92 ? 2.597 0.472 -14.825 1.00 88.69 92 TYR A N 1
ATOM 757 C CA . TYR A 1 92 ? 1.736 0.963 -15.916 1.00 88.69 92 TYR A CA 1
ATOM 758 C C . TYR A 1 92 ? 2.037 2.407 -16.352 1.00 88.69 92 TYR A C 1
ATOM 760 O O . TYR A 1 92 ? 1.699 2.795 -17.463 1.00 88.69 92 TYR A O 1
ATOM 768 N N . GLN A 1 93 ? 2.673 3.215 -15.495 1.00 87.69 93 GLN A N 1
ATOM 769 C CA . GLN A 1 93 ? 3.065 4.588 -15.838 1.00 87.69 93 GLN A CA 1
ATOM 770 C C . GLN A 1 93 ? 4.305 4.618 -16.735 1.00 87.69 93 GLN A C 1
ATOM 772 O O . GLN A 1 93 ? 4.538 5.603 -17.428 1.00 87.69 93 GLN A O 1
ATOM 777 N N . VAL A 1 94 ? 5.107 3.550 -16.706 1.00 87.75 94 VAL A N 1
ATOM 778 C CA . VAL A 1 94 ? 6.376 3.442 -17.437 1.00 87.75 94 VAL A CA 1
ATOM 779 C C . VAL A 1 94 ? 6.239 2.511 -18.645 1.00 87.75 94 VAL A C 1
ATOM 781 O O . VAL A 1 94 ? 6.824 2.770 -19.693 1.00 87.75 94 VAL A O 1
ATOM 784 N N . HIS A 1 95 ? 5.437 1.449 -18.530 1.00 87.06 95 HIS A N 1
ATOM 785 C CA . HIS A 1 95 ? 5.256 0.425 -19.557 1.00 87.06 95 HIS A CA 1
ATOM 786 C C . HIS A 1 95 ? 3.790 0.345 -19.999 1.00 87.06 95 HIS A C 1
ATOM 788 O O . HIS A 1 95 ? 2.954 -0.234 -19.310 1.00 87.06 95 HIS A O 1
ATOM 794 N N . GLN A 1 96 ? 3.501 0.872 -21.193 1.00 85.81 96 GLN A N 1
ATOM 795 C CA . GLN A 1 96 ? 2.148 0.950 -21.777 1.00 85.81 96 GLN A CA 1
ATOM 796 C C . GLN A 1 96 ? 1.507 -0.419 -22.072 1.00 85.81 96 GLN A C 1
ATOM 798 O O . GLN A 1 96 ? 0.301 -0.518 -22.255 1.00 85.81 96 GLN A O 1
ATOM 803 N N . VAL A 1 97 ? 2.314 -1.483 -22.105 1.00 87.44 97 VAL A N 1
ATOM 804 C CA . VAL A 1 97 ? 1.873 -2.882 -22.254 1.00 87.44 97 VAL A CA 1
ATOM 805 C C . VAL A 1 97 ? 1.065 -3.371 -21.044 1.00 87.44 97 VAL A C 1
ATOM 807 O O . VAL A 1 97 ? 0.318 -4.339 -21.153 1.00 87.44 97 VAL A O 1
ATOM 810 N N . ILE A 1 98 ? 1.195 -2.720 -19.887 1.00 88.94 98 ILE A N 1
ATOM 811 C CA . ILE A 1 98 ? 0.578 -3.185 -18.647 1.00 88.94 98 ILE A CA 1
ATOM 812 C C . ILE A 1 98 ? -0.898 -2.793 -18.601 1.00 88.94 98 ILE A C 1
ATOM 814 O O . ILE A 1 98 ? -1.247 -1.613 -18.560 1.00 88.94 98 ILE A O 1
ATOM 818 N N . VAL A 1 99 ? -1.765 -3.800 -18.516 1.00 86.50 99 VAL A N 1
ATOM 819 C CA . VAL A 1 99 ? -3.207 -3.627 -18.341 1.00 86.50 99 VAL A CA 1
ATOM 820 C C . VAL A 1 99 ? -3.494 -3.156 -16.919 1.00 86.50 99 VAL A C 1
ATOM 822 O O . VAL A 1 99 ? -3.175 -3.843 -15.941 1.00 86.50 99 VAL A O 1
ATOM 825 N N . LEU A 1 100 ? -4.123 -1.986 -16.800 1.00 85.31 100 LEU A N 1
ATOM 826 C CA . LEU A 1 100 ? -4.570 -1.436 -15.525 1.00 85.31 100 LEU A CA 1
ATOM 827 C C . LEU A 1 100 ? -5.898 -2.089 -15.110 1.00 85.31 100 LEU A C 1
ATOM 829 O O . LEU A 1 100 ? -6.941 -1.773 -15.670 1.00 85.31 100 LEU A O 1
ATOM 833 N N . GLY A 1 101 ? -5.849 -3.007 -14.139 1.00 80.81 101 GLY A N 1
ATOM 834 C CA . GLY A 1 101 ? -7.030 -3.742 -13.663 1.00 80.81 101 GLY A CA 1
ATOM 835 C C . GLY A 1 101 ? -7.975 -2.908 -12.788 1.00 80.81 101 GLY A C 1
ATOM 836 O O . GLY A 1 101 ? -9.121 -2.676 -13.159 1.00 80.81 101 GLY A O 1
ATOM 837 N N . GLU A 1 102 ? -7.501 -2.452 -11.625 1.00 80.06 102 GLU A N 1
ATOM 838 C CA . GLU A 1 102 ? -8.252 -1.575 -10.712 1.00 80.06 102 GLU A CA 1
ATOM 839 C C . GLU A 1 102 ? -7.497 -0.259 -10.513 1.00 80.06 102 GLU A C 1
ATOM 841 O O . GLU A 1 102 ? -6.266 -0.205 -10.619 1.00 80.06 102 GLU A O 1
ATOM 846 N N . ARG A 1 103 ? -8.241 0.817 -10.226 1.00 79.19 103 ARG A N 1
ATOM 847 C CA . ARG A 1 103 ? -7.657 2.126 -9.930 1.00 79.19 103 ARG A CA 1
ATOM 848 C C . ARG A 1 103 ? -6.742 2.010 -8.702 1.00 79.19 103 ARG A C 1
ATOM 850 O O . ARG A 1 103 ? -7.214 1.618 -7.638 1.00 79.19 103 ARG A O 1
ATOM 857 N N . PRO A 1 104 ? -5.456 2.376 -8.812 1.00 79.88 104 PRO A N 1
ATOM 858 C CA . PRO A 1 104 ? -4.560 2.347 -7.671 1.00 79.88 104 PRO A CA 1
ATOM 859 C C . PRO A 1 104 ? -4.979 3.413 -6.657 1.00 79.88 104 PRO A C 1
ATOM 861 O O . PRO A 1 104 ? -5.301 4.540 -7.033 1.00 79.88 104 PRO A O 1
ATOM 864 N N . LEU A 1 105 ? -4.922 3.051 -5.374 1.00 75.19 105 LEU A N 1
ATOM 865 C CA . LEU A 1 105 ? -5.206 3.956 -4.255 1.00 75.19 105 LEU A CA 1
ATOM 866 C C . LEU A 1 105 ? -4.248 5.157 -4.222 1.00 75.19 105 LEU A C 1
ATOM 868 O O . LEU A 1 105 ? -4.668 6.275 -3.955 1.00 75.19 105 LEU A O 1
ATOM 872 N N . ASP A 1 106 ? -2.974 4.925 -4.558 1.00 81.75 106 ASP A N 1
ATOM 873 C CA . ASP A 1 106 ? -1.901 5.922 -4.497 1.00 81.75 106 ASP A CA 1
ATOM 874 C C . ASP A 1 106 ? -1.045 5.939 -5.767 1.00 81.75 106 ASP A C 1
ATOM 876 O O . ASP A 1 106 ? -0.819 4.902 -6.403 1.00 81.75 106 ASP A O 1
ATOM 880 N N . HIS A 1 107 ? -0.467 7.102 -6.072 1.00 83.12 107 HIS A N 1
ATOM 881 C CA . HIS A 1 107 ? 0.355 7.330 -7.263 1.00 83.12 107 HIS A CA 1
ATOM 882 C C . HIS A 1 107 ? 1.626 6.458 -7.321 1.00 83.12 107 HIS A C 1
ATOM 884 O O . HIS A 1 107 ? 1.970 5.939 -8.377 1.00 83.12 107 HIS A O 1
ATOM 890 N N . PHE A 1 108 ? 2.317 6.254 -6.195 1.00 88.00 108 PHE A N 1
ATOM 891 C CA . PHE A 1 108 ? 3.601 5.539 -6.158 1.00 88.00 108 PHE A CA 1
ATOM 892 C C . PHE A 1 108 ? 3.456 4.048 -5.823 1.00 88.00 108 PHE A C 1
ATOM 894 O O . PHE A 1 108 ? 2.558 3.636 -5.078 1.00 88.00 108 PHE A O 1
ATOM 901 N N . SER A 1 109 ? 4.361 3.225 -6.359 1.00 87.12 109 SER A N 1
ATOM 902 C CA . SER A 1 109 ? 4.311 1.761 -6.229 1.00 87.12 109 SER A CA 1
ATOM 903 C C . SER A 1 109 ? 4.935 1.214 -4.952 1.00 87.12 109 SER A C 1
ATOM 905 O O . SER A 1 109 ? 4.510 0.160 -4.492 1.00 87.12 109 SER A O 1
ATOM 907 N N . PHE A 1 110 ? 5.907 1.913 -4.364 1.00 87.88 110 PHE A N 1
ATOM 908 C CA . PHE A 1 110 ? 6.663 1.413 -3.217 1.00 87.88 110 PHE A CA 1
ATOM 909 C C . PHE A 1 110 ? 6.523 2.324 -1.993 1.00 87.88 110 PHE A C 1
ATOM 911 O O . PHE A 1 110 ? 6.528 3.542 -2.166 1.00 87.88 110 PHE A O 1
ATOM 918 N N . PRO A 1 111 ? 6.430 1.770 -0.771 1.00 88.69 111 PRO A N 1
ATOM 919 C CA . PRO A 1 111 ? 6.134 0.358 -0.459 1.00 88.69 111 PRO A CA 1
ATOM 920 C C . PRO A 1 111 ? 4.688 -0.022 -0.833 1.00 88.69 111 PRO A C 1
ATOM 922 O O . PRO A 1 111 ? 3.895 0.868 -1.111 1.00 88.69 111 PRO A O 1
ATOM 925 N N . SER A 1 112 ? 4.308 -1.304 -0.875 1.00 85.38 112 SER A N 1
ATOM 926 C CA . SER A 1 112 ? 2.868 -1.632 -0.920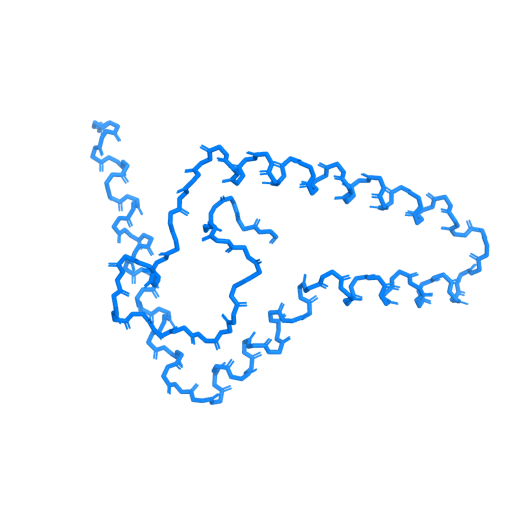 1.00 85.38 112 SER A CA 1
ATOM 927 C C . SER A 1 112 ? 2.225 -1.223 0.406 1.00 85.38 112 SER A C 1
ATOM 929 O O . SER A 1 112 ? 2.870 -1.359 1.445 1.00 85.38 112 SER A O 1
ATOM 931 N N . GLY A 1 113 ? 1.017 -0.661 0.332 1.00 82.94 113 GLY A N 1
ATOM 932 C CA . GLY A 1 113 ? 0.201 -0.355 1.509 1.00 82.94 113 GLY A CA 1
ATOM 933 C C . GLY A 1 113 ? -0.472 -1.597 2.057 1.00 82.94 113 GLY A C 1
ATOM 934 O O . GLY A 1 113 ? -0.504 -2.602 1.304 1.00 82.94 113 GLY A O 1
#

InterPro domains:
  IPR036938 Phosphatidic acid phosphatase type 2/haloperoxidase superfamily [SSF48317] (8-113)

Secondary structure (DSSP, 8-state):
--HHHHHHHHHHHHHHHHHHHHHGGGSHHHHHHHHHHHHHTSHHHHHHHHHHHHHHH-GGGHHHHHHHHHHHHHHHHHHHHHHHHH-PPPHHHH-TTS---S--SSS--SS--

Sequence (113 aa):
MNFKNAKIRILDLDLKGCLYLNHFSHSQRIAHFFKIISRLGDGLFWYVMLFMVWLSQGLFYGLQIIYLLLGGSVGTGIYKFLKHKTTRPRPYQVHQVIVLGERPLDHFSFPSG